Protein AF-A0A1A8MT45-F1 (afdb_monomer)

Radius of gyration: 14.59 Å; Cα contacts (8 Å, |Δi|>4): 237; chains: 1; bounding box: 40×30×35 Å

pLDDT: mean 82.06, std 17.28, range [26.3, 96.0]

Foldseek 3Di:
DADQDAAFWWDWDFDAALVRWTDIWTFGHHGPDFTHTDPPPQKDPWDWGADPNDTDTDIDHPDQIDGPVDDGDDQWDKDKDFAADADNRRGDDTPDIDIFPTIDGPVDDDLCVVRPDDVSSVVVSVPPDD

Sequence (130 aa):
SDDQMMGNDDIYICTLDNSGMATVQHAYSTGHTMPKSLPLGNVTGVTASIQNGVIGCSFTSTNAISTQRASGLSSTYYILFVDGPSTNGQIQMHKDSFSSATKMDVTTPQILGSAGLPEIMQAHGTLMLI

Nearest PDB structures (foldseek):
  4zel-assembly1_A  TM=4.332E-01  e=1.174E+00  Homo sapiens

Structure (mmCIF, N/CA/C/O backbone):
data_AF-A0A1A8MT45-F1
#
_entry.id   AF-A0A1A8MT45-F1
#
loop_
_atom_site.group_PDB
_atom_site.id
_atom_site.type_symbol
_atom_site.label_atom_id
_atom_site.label_alt_id
_atom_site.label_comp_id
_atom_site.label_asym_id
_atom_site.label_entity_id
_atom_site.label_seq_id
_atom_site.pdbx_PDB_ins_code
_atom_site.Cartn_x
_atom_site.Cartn_y
_atom_site.Cartn_z
_atom_site.occupancy
_atom_site.B_iso_or_equiv
_atom_site.auth_seq_id
_atom_site.auth_comp_id
_atom_site.auth_asym_id
_atom_site.auth_atom_id
_atom_site.pdbx_PDB_model_num
ATOM 1 N N . SER A 1 1 ? 5.243 -4.346 -6.405 1.00 91.12 1 SER A N 1
ATOM 2 C CA . SER A 1 1 ? 6.610 -4.844 -6.187 1.00 91.12 1 SER A CA 1
ATOM 3 C C . SER A 1 1 ? 7.323 -5.126 -7.500 1.00 91.12 1 SER A C 1
ATOM 5 O O . SER A 1 1 ? 6.677 -5.413 -8.510 1.00 91.12 1 SER A O 1
ATOM 7 N N . ASP A 1 2 ? 8.648 -5.013 -7.518 1.00 90.94 2 ASP A N 1
ATOM 8 C CA . ASP A 1 2 ? 9.510 -5.452 -8.617 1.00 90.94 2 ASP A CA 1
ATOM 9 C C . ASP A 1 2 ? 9.937 -6.927 -8.509 1.00 90.94 2 ASP A C 1
ATOM 11 O O . ASP A 1 2 ? 10.363 -7.495 -9.525 1.00 90.94 2 ASP A O 1
ATOM 15 N N . ASP A 1 3 ? 9.726 -7.557 -7.350 1.00 92.69 3 ASP A N 1
ATOM 16 C CA . ASP A 1 3 ? 9.860 -8.993 -7.099 1.00 92.69 3 ASP A CA 1
ATOM 17 C C . ASP A 1 3 ? 8.611 -9.577 -6.389 1.00 92.69 3 ASP A C 1
ATOM 19 O O . ASP A 1 3 ? 7.534 -8.985 -6.419 1.00 92.69 3 ASP A O 1
ATOM 23 N N . GLN A 1 4 ? 8.695 -10.805 -5.870 1.00 93.06 4 GLN A N 1
ATOM 24 C CA . GLN A 1 4 ? 7.560 -11.501 -5.246 1.00 93.06 4 GLN A CA 1
ATOM 25 C C . GLN A 1 4 ? 7.584 -11.463 -3.709 1.00 93.06 4 GLN A C 1
ATOM 27 O O . GLN A 1 4 ? 6.786 -12.165 -3.086 1.00 93.06 4 GLN A O 1
ATOM 32 N N . MET A 1 5 ? 8.477 -10.682 -3.096 1.00 92.06 5 MET A N 1
ATOM 33 C CA . MET A 1 5 ? 8.673 -10.613 -1.650 1.00 92.06 5 MET A CA 1
ATOM 34 C C . MET A 1 5 ? 8.515 -9.176 -1.155 1.00 92.06 5 MET A C 1
ATOM 36 O O . MET A 1 5 ? 9.126 -8.253 -1.673 1.00 92.06 5 MET A O 1
ATOM 40 N N . MET A 1 6 ? 7.725 -8.984 -0.099 1.00 91.00 6 MET A N 1
ATOM 41 C CA . MET A 1 6 ? 7.570 -7.659 0.495 1.00 91.00 6 MET A CA 1
ATOM 42 C C . MET A 1 6 ? 8.850 -7.253 1.226 1.00 91.00 6 MET A C 1
ATOM 44 O O . MET A 1 6 ? 9.274 -7.923 2.167 1.00 91.00 6 MET A O 1
ATOM 48 N N . GLY A 1 7 ? 9.429 -6.120 0.849 1.00 93.25 7 GLY A N 1
ATOM 49 C CA . GLY A 1 7 ? 10.550 -5.560 1.590 1.00 93.25 7 GLY A CA 1
ATOM 50 C C . GLY A 1 7 ? 11.071 -4.238 1.059 1.00 93.25 7 GLY A C 1
ATOM 51 O O . GLY A 1 7 ? 11.630 -3.468 1.826 1.00 93.25 7 GLY A O 1
ATOM 52 N N . ASN A 1 8 ? 10.871 -3.903 -0.210 1.00 94.38 8 ASN A N 1
ATOM 53 C CA . ASN A 1 8 ? 11.354 -2.642 -0.781 1.00 94.38 8 ASN A CA 1
ATOM 54 C C . ASN A 1 8 ? 10.319 -2.076 -1.753 1.00 94.38 8 ASN A C 1
ATOM 56 O O . ASN A 1 8 ? 10.593 -1.894 -2.941 1.00 94.38 8 ASN A O 1
ATOM 60 N N . ASP A 1 9 ? 9.112 -1.861 -1.234 1.00 93.88 9 ASP A N 1
ATOM 61 C CA . ASP A 1 9 ? 7.902 -1.706 -2.026 1.00 93.88 9 ASP A CA 1
ATOM 62 C C . ASP A 1 9 ? 7.087 -0.489 -1.607 1.00 93.88 9 ASP A C 1
ATOM 64 O O . ASP A 1 9 ? 7.034 -0.129 -0.429 1.00 93.88 9 ASP A O 1
ATOM 68 N N . ASP A 1 10 ? 6.408 0.093 -2.593 1.00 93.94 10 ASP A N 1
ATOM 69 C CA . ASP A 1 10 ? 5.296 1.023 -2.420 1.00 93.94 10 ASP A CA 1
ATOM 70 C C . ASP A 1 10 ? 4.057 0.277 -1.909 1.00 93.94 10 ASP A C 1
ATOM 72 O O . ASP A 1 10 ? 3.672 -0.761 -2.460 1.00 93.94 10 ASP A O 1
ATOM 76 N N . ILE A 1 11 ? 3.444 0.784 -0.841 1.00 95.31 11 ILE A N 1
ATOM 77 C CA . ILE A 1 11 ? 2.387 0.087 -0.107 1.00 95.31 11 ILE A CA 1
ATOM 78 C C . ILE A 1 11 ? 1.232 1.049 0.172 1.00 95.31 11 ILE A C 1
ATOM 80 O O . ILE A 1 11 ? 1.419 2.141 0.709 1.00 95.31 11 ILE A O 1
ATOM 84 N N . TYR A 1 12 ? 0.012 0.590 -0.106 1.00 95.62 12 TYR A N 1
ATOM 85 C CA . TYR A 1 12 ? -1.211 1.196 0.414 1.00 95.62 12 TYR A CA 1
ATOM 86 C C . TYR A 1 12 ? -1.801 0.299 1.496 1.00 95.62 12 TYR A C 1
ATOM 88 O O . TYR A 1 12 ? -1.920 -0.911 1.317 1.00 95.62 12 TYR A O 1
ATOM 96 N N . ILE A 1 13 ? -2.173 0.901 2.621 1.00 95.12 13 ILE A N 1
ATOM 97 C CA . ILE A 1 13 ? -2.670 0.201 3.805 1.00 95.12 13 ILE A CA 1
ATOM 98 C C . ILE A 1 13 ? -4.098 0.666 4.066 1.00 95.12 13 ILE A C 1
ATOM 100 O O . ILE A 1 13 ? -4.331 1.856 4.268 1.00 95.12 13 ILE A O 1
ATOM 104 N N . CYS A 1 14 ? -5.038 -0.274 4.103 1.00 94.44 14 CYS A N 1
ATOM 105 C CA . CYS A 1 14 ? -6.394 -0.051 4.594 1.00 94.44 14 CYS A CA 1
ATOM 106 C C . CYS A 1 14 ? -6.474 -0.566 6.036 1.00 94.44 14 CYS A C 1
ATOM 108 O O . CYS A 1 14 ? -6.332 -1.763 6.271 1.00 94.44 14 CYS A O 1
ATOM 110 N N . THR A 1 15 ? -6.642 0.327 7.010 1.00 92.69 15 THR A N 1
ATOM 111 C CA . THR A 1 15 ? -6.635 -0.021 8.443 1.00 92.69 15 THR A CA 1
ATOM 112 C C . THR A 1 15 ? -7.616 0.851 9.217 1.00 92.69 15 THR A C 1
ATOM 114 O O . THR A 1 15 ? -8.128 1.834 8.687 1.00 92.69 15 THR A O 1
ATOM 117 N N . LEU A 1 16 ? -7.870 0.514 10.481 1.00 91.62 16 LEU A N 1
ATOM 118 C CA . LEU A 1 16 ? -8.480 1.443 11.428 1.00 91.62 16 LEU A CA 1
ATOM 119 C C . LEU A 1 16 ? -7.415 2.373 12.008 1.00 91.62 16 LEU A C 1
ATOM 121 O O . LEU A 1 16 ? -6.288 1.939 12.247 1.00 91.62 16 LEU A O 1
ATOM 125 N N . ASP A 1 17 ? -7.766 3.631 12.244 1.00 89.69 17 ASP A N 1
ATOM 126 C CA . ASP A 1 17 ? -6.967 4.561 13.037 1.00 89.69 17 ASP A CA 1
ATOM 127 C C . ASP A 1 17 ? -7.219 4.387 14.549 1.00 89.69 17 ASP A C 1
ATOM 129 O O . ASP A 1 17 ? -7.967 3.512 14.997 1.00 89.69 17 ASP A O 1
ATOM 133 N N . ASN A 1 18 ? -6.593 5.236 15.365 1.00 87.94 18 ASN A N 1
ATOM 134 C CA . ASN A 1 18 ? -6.722 5.187 16.826 1.00 87.94 18 ASN A CA 1
ATOM 135 C C . ASN A 1 18 ? -8.134 5.533 17.324 1.00 87.9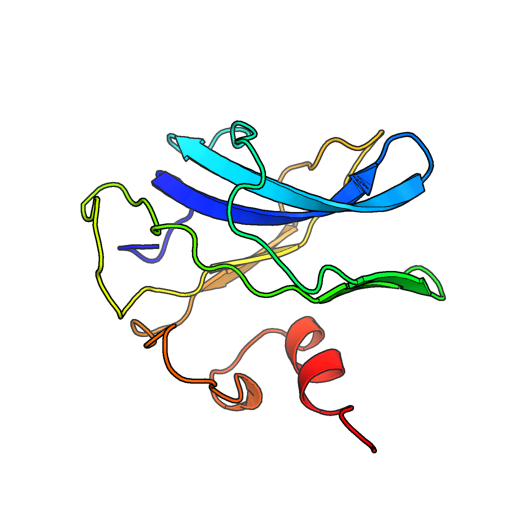4 18 ASN A C 1
ATOM 137 O O . ASN A 1 18 ? -8.464 5.236 18.470 1.00 87.94 18 ASN A O 1
ATOM 141 N N . SER A 1 19 ? -8.955 6.167 16.488 1.00 88.62 19 SER A N 1
ATOM 142 C CA . SER A 1 19 ? -10.358 6.475 16.761 1.00 88.62 19 SER A CA 1
ATOM 143 C C . SER A 1 19 ? -11.298 5.361 16.285 1.00 88.62 19 SER A C 1
ATOM 145 O O . SER A 1 19 ? -12.509 5.477 16.457 1.00 88.62 19 SER A O 1
ATOM 147 N N . GLY A 1 20 ? -10.757 4.277 15.717 1.00 87.31 20 GLY A N 1
ATOM 148 C CA . GLY A 1 20 ? -11.529 3.163 15.175 1.00 87.31 20 GLY A CA 1
ATOM 149 C C . GLY A 1 20 ? -12.149 3.456 13.809 1.00 87.31 20 GLY A C 1
ATOM 150 O O . GLY A 1 20 ? -13.034 2.717 13.381 1.00 87.31 20 GLY A O 1
ATOM 151 N N . MET A 1 21 ? -11.716 4.516 13.120 1.00 90.69 21 MET A N 1
ATOM 152 C CA . MET A 1 21 ? -12.215 4.870 11.793 1.00 90.69 21 MET A CA 1
ATOM 153 C C . MET A 1 21 ? -11.350 4.238 10.704 1.00 90.69 21 MET A C 1
ATOM 155 O O . MET A 1 21 ? -10.124 4.241 10.792 1.00 90.69 21 MET A O 1
ATOM 159 N N . ALA A 1 22 ? -11.988 3.707 9.660 1.00 92.88 22 ALA A N 1
ATOM 160 C CA . ALA A 1 22 ? -11.281 3.162 8.507 1.00 92.88 22 ALA A CA 1
ATOM 161 C C . ALA A 1 22 ? -10.547 4.272 7.739 1.00 92.88 22 ALA A C 1
ATOM 163 O O . ALA A 1 22 ? -11.104 5.339 7.486 1.00 92.88 22 ALA A O 1
ATOM 164 N N . THR A 1 23 ? -9.306 4.005 7.345 1.00 93.56 23 THR A N 1
ATOM 165 C CA . THR A 1 23 ? -8.431 4.961 6.666 1.00 93.56 23 THR A CA 1
ATOM 166 C C . THR A 1 23 ? -7.522 4.272 5.650 1.00 93.56 23 THR A C 1
ATOM 168 O O . THR A 1 23 ? -7.199 3.088 5.785 1.00 93.56 23 THR A O 1
ATOM 171 N N . VAL A 1 24 ? -7.101 5.036 4.639 1.00 95.56 24 VAL A N 1
ATOM 172 C CA . VAL A 1 24 ? -6.087 4.642 3.656 1.00 95.56 24 VAL A CA 1
ATOM 173 C C . VAL A 1 24 ? -4.791 5.373 3.976 1.00 95.56 24 VAL A C 1
ATOM 175 O O . VAL A 1 24 ? -4.762 6.602 4.045 1.00 95.56 24 VAL A O 1
ATOM 178 N N . GLN A 1 25 ? -3.709 4.621 4.134 1.00 94.56 25 GLN A N 1
ATOM 179 C CA . GLN A 1 25 ? -2.365 5.156 4.315 1.00 94.56 25 GLN A CA 1
ATOM 180 C C . GLN A 1 25 ? -1.488 4.770 3.131 1.00 94.56 25 GLN A C 1
ATOM 182 O O . GLN A 1 25 ? -1.645 3.698 2.553 1.00 94.56 25 GLN A O 1
ATOM 187 N N . HIS A 1 26 ? -0.541 5.640 2.808 1.00 95.94 26 HIS A N 1
ATOM 188 C CA . HIS A 1 26 ? 0.521 5.375 1.850 1.00 95.94 26 HIS A CA 1
ATOM 189 C C . HIS A 1 26 ? 1.830 5.188 2.621 1.00 95.94 26 HIS A C 1
ATOM 191 O O . 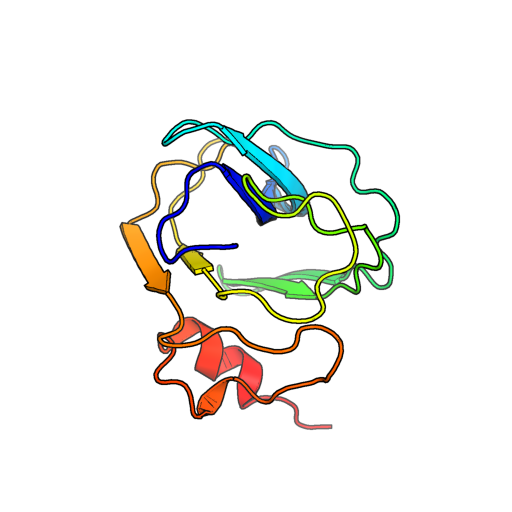HIS A 1 26 ? 2.113 5.946 3.553 1.00 95.94 26 HIS A O 1
ATOM 197 N N . ALA A 1 27 ? 2.608 4.167 2.284 1.00 95.56 27 ALA A N 1
ATOM 198 C CA . ALA A 1 27 ? 3.828 3.810 2.991 1.00 95.56 27 ALA A CA 1
ATOM 199 C C . ALA A 1 27 ? 4.843 3.148 2.057 1.00 95.56 27 ALA A C 1
ATOM 201 O O . ALA A 1 27 ? 4.499 2.673 0.980 1.00 95.56 27 ALA A O 1
ATOM 202 N N . TYR A 1 28 ? 6.093 3.081 2.506 1.00 95.31 28 TYR A N 1
ATOM 203 C CA . TYR A 1 28 ? 7.155 2.352 1.819 1.00 95.31 28 TYR A CA 1
ATOM 204 C C . TYR A 1 28 ? 7.906 1.456 2.803 1.00 95.31 28 TYR A C 1
ATOM 206 O O . TYR A 1 28 ? 8.257 1.895 3.905 1.00 95.31 28 TYR A O 1
ATOM 214 N N . SER A 1 29 ? 8.150 0.202 2.428 1.00 94.75 29 SER A N 1
ATOM 215 C CA . SER A 1 29 ? 8.959 -0.726 3.227 1.00 94.75 29 SER A CA 1
ATOM 216 C C . SER A 1 29 ? 10.435 -0.646 2.845 1.00 94.75 29 SER A C 1
ATOM 218 O O . SER A 1 29 ? 10.756 -0.545 1.668 1.00 94.75 29 SER A O 1
ATOM 220 N N . THR A 1 30 ? 11.335 -0.781 3.820 1.00 94.56 30 THR A N 1
ATOM 221 C CA . THR A 1 30 ? 12.766 -1.017 3.569 1.00 94.56 30 THR A CA 1
ATOM 222 C C . THR A 1 30 ? 13.213 -2.251 4.350 1.00 94.56 30 THR A C 1
ATOM 224 O O . THR A 1 30 ? 13.209 -2.259 5.584 1.00 94.56 30 THR A O 1
ATOM 227 N N . GLY A 1 31 ? 13.602 -3.304 3.634 1.00 93.81 31 GLY A N 1
ATOM 228 C CA . GLY A 1 31 ? 13.693 -4.654 4.187 1.00 93.81 31 GLY A CA 1
ATOM 229 C C . GLY A 1 31 ? 12.377 -5.162 4.804 1.00 93.81 31 GLY A C 1
ATOM 230 O O . GLY A 1 31 ? 11.310 -4.573 4.658 1.00 93.81 31 GLY A O 1
ATOM 231 N N . HIS A 1 32 ? 12.468 -6.260 5.555 1.00 92.88 32 HIS A N 1
ATOM 232 C CA . HIS A 1 32 ? 11.330 -6.888 6.239 1.00 92.88 32 HIS A CA 1
ATOM 233 C C . HIS A 1 32 ? 11.066 -6.214 7.593 1.00 92.88 32 HIS A C 1
ATOM 235 O O . HIS A 1 32 ? 11.266 -6.804 8.655 1.00 92.88 32 HIS A O 1
ATOM 241 N N . THR A 1 33 ? 10.702 -4.933 7.554 1.00 92.56 33 THR A N 1
ATOM 242 C CA . THR A 1 33 ? 10.453 -4.107 8.742 1.00 92.56 33 THR A CA 1
ATOM 243 C C . THR A 1 33 ? 9.140 -3.340 8.618 1.00 92.56 33 THR A C 1
ATOM 245 O O . THR A 1 33 ? 8.500 -3.356 7.568 1.00 92.56 33 THR A O 1
ATOM 248 N N . MET A 1 34 ? 8.724 -2.678 9.704 1.00 93.25 34 MET A N 1
ATOM 249 C CA . MET A 1 34 ? 7.538 -1.819 9.702 1.00 93.25 34 MET A CA 1
ATOM 250 C C . MET A 1 34 ? 7.647 -0.763 8.587 1.00 93.25 34 MET A C 1
ATOM 252 O O . MET A 1 34 ? 8.596 0.029 8.614 1.00 93.25 34 MET A O 1
ATOM 256 N N . PRO A 1 35 ? 6.697 -0.710 7.636 1.00 95.62 35 PRO A N 1
ATOM 257 C CA . PRO A 1 35 ? 6.697 0.301 6.591 1.00 95.62 35 PRO A CA 1
ATOM 258 C C . PRO A 1 35 ? 6.668 1.712 7.173 1.00 95.62 35 PRO A C 1
ATOM 260 O O . PRO A 1 35 ? 5.978 1.998 8.154 1.00 95.62 35 PRO A O 1
ATOM 263 N N . LYS A 1 36 ? 7.408 2.619 6.542 1.00 95.62 36 LYS A N 1
ATOM 264 C CA . LYS A 1 36 ? 7.417 4.028 6.917 1.00 95.62 36 LYS A CA 1
ATOM 265 C C . LYS A 1 36 ? 6.274 4.741 6.207 1.00 95.62 36 LYS A C 1
ATOM 267 O O . LYS A 1 36 ? 6.198 4.705 4.981 1.00 95.62 36 LYS A O 1
ATOM 272 N N . SER A 1 37 ? 5.436 5.439 6.968 1.00 94.38 37 SER A N 1
ATOM 273 C CA . SER A 1 37 ? 4.372 6.270 6.408 1.00 94.38 37 SER A CA 1
ATOM 274 C C . SER A 1 37 ? 4.937 7.365 5.503 1.00 94.38 37 SER A C 1
ATOM 276 O O . SER A 1 37 ? 5.920 8.038 5.834 1.00 94.38 37 SER A O 1
ATOM 278 N N . LEU A 1 38 ? 4.272 7.556 4.374 1.00 95.81 38 LEU A N 1
ATOM 279 C CA . LEU A 1 38 ? 4.498 8.624 3.417 1.00 95.81 38 LEU A CA 1
ATOM 280 C C . LEU A 1 38 ? 3.283 9.561 3.409 1.00 95.81 38 LEU A C 1
ATOM 282 O O . LEU A 1 38 ? 2.190 9.173 3.833 1.00 95.81 38 LEU A O 1
ATOM 286 N N . PRO A 1 39 ? 3.431 10.800 2.913 1.00 96.00 39 PRO A N 1
ATOM 287 C CA . PRO A 1 39 ? 2.274 11.598 2.543 1.00 96.00 39 PRO A CA 1
ATOM 288 C C . PRO A 1 39 ? 1.380 10.810 1.580 1.00 96.00 39 PRO A C 1
ATOM 290 O O . PRO A 1 39 ? 1.879 10.150 0.665 1.00 96.00 39 PRO A O 1
ATOM 293 N N . LEU A 1 40 ? 0.061 10.911 1.766 1.00 94.81 40 LEU A N 1
ATOM 294 C CA . LEU A 1 40 ? -0.902 10.216 0.911 1.00 94.81 40 LEU A CA 1
ATOM 295 C C . LEU A 1 40 ? -0.726 10.603 -0.571 1.00 94.81 40 LEU A C 1
ATOM 297 O O . LEU A 1 40 ? -0.838 9.756 -1.449 1.00 94.81 40 LEU A O 1
ATOM 301 N N . GLY A 1 41 ? -0.354 11.857 -0.846 1.00 95.56 41 GLY A N 1
ATOM 302 C CA . GLY A 1 41 ? 0.004 12.319 -2.187 1.00 95.56 41 GLY A CA 1
ATOM 303 C C . GLY A 1 41 ? -1.206 12.452 -3.112 1.00 95.56 41 GLY A C 1
ATOM 304 O O . GLY A 1 41 ? -2.276 12.889 -2.690 1.00 95.56 41 GLY A O 1
ATOM 305 N N . ASN A 1 42 ? -1.026 12.083 -4.378 1.00 94.44 42 ASN A N 1
ATOM 306 C CA . ASN A 1 42 ? -2.026 12.169 -5.439 1.00 94.44 42 ASN A CA 1
ATOM 307 C C . ASN A 1 42 ? -3.006 10.986 -5.381 1.00 94.44 42 ASN A C 1
ATOM 309 O O . ASN A 1 42 ? -3.078 10.168 -6.299 1.00 94.44 42 ASN A O 1
ATOM 313 N N . VAL A 1 43 ? -3.760 10.897 -4.286 1.00 94.56 43 VAL A N 1
ATOM 314 C CA . VAL A 1 43 ? -4.830 9.911 -4.103 1.00 94.56 43 VAL A CA 1
ATOM 315 C C . VAL A 1 43 ? -6.172 10.629 -4.065 1.00 94.56 43 VAL A C 1
ATOM 317 O O . VAL A 1 43 ? -6.352 11.604 -3.338 1.00 94.56 43 VAL A O 1
ATOM 320 N N . THR A 1 44 ? -7.128 10.143 -4.849 1.00 94.75 44 THR A N 1
ATOM 321 C CA . THR A 1 44 ? -8.472 10.713 -4.980 1.00 94.75 44 THR A CA 1
ATOM 322 C C . THR A 1 44 ? -9.544 9.641 -4.800 1.00 94.75 44 THR A C 1
ATOM 324 O O . THR A 1 44 ? -9.256 8.444 -4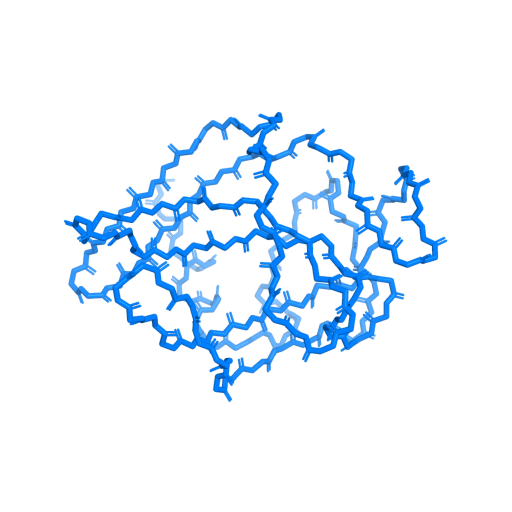.766 1.00 94.75 44 THR A O 1
ATOM 327 N N . GLY A 1 45 ? -10.799 10.072 -4.633 1.00 93.50 45 GLY A N 1
ATOM 328 C CA . GLY A 1 45 ? -11.941 9.157 -4.521 1.00 93.50 45 GLY A CA 1
ATOM 329 C C . GLY A 1 45 ? -11.895 8.241 -3.295 1.00 93.50 45 GLY A C 1
ATOM 330 O O . GLY A 1 45 ? -12.482 7.163 -3.329 1.00 93.50 45 GLY A O 1
ATOM 331 N N . VAL A 1 46 ? -11.186 8.641 -2.234 1.00 93.75 46 VAL A N 1
ATOM 332 C CA . VAL A 1 46 ? -11.027 7.818 -1.031 1.00 93.75 46 VAL A CA 1
ATOM 333 C C . VAL A 1 46 ? -12.383 7.606 -0.367 1.00 93.75 46 VAL A C 1
ATOM 335 O O . VAL A 1 46 ? -13.001 8.543 0.130 1.00 93.75 46 VAL A O 1
ATOM 338 N N . THR A 1 47 ? -12.814 6.353 -0.334 1.00 94.38 47 THR A N 1
ATOM 339 C CA . THR A 1 47 ? -13.960 5.869 0.428 1.00 94.38 47 THR A CA 1
ATOM 340 C C . THR A 1 47 ? -13.449 4.786 1.357 1.00 94.38 47 THR A C 1
ATOM 342 O O . THR A 1 47 ? -12.994 3.745 0.893 1.00 94.38 47 THR A O 1
ATOM 345 N N . ALA A 1 48 ? -13.503 5.026 2.661 1.00 92.81 48 ALA A N 1
ATOM 346 C CA . ALA A 1 48 ? -13.119 4.055 3.673 1.00 92.81 48 ALA A CA 1
ATOM 347 C C . ALA A 1 48 ? -14.306 3.824 4.607 1.00 92.81 48 ALA A C 1
ATOM 349 O O . ALA A 1 48 ? -14.994 4.766 5.000 1.00 92.81 48 ALA A O 1
ATOM 350 N N . SER A 1 49 ? -14.580 2.568 4.933 1.00 92.06 49 SER A N 1
ATOM 351 C CA . SER A 1 49 ? -15.692 2.209 5.804 1.00 92.06 49 SER A CA 1
ATOM 352 C C . SER A 1 49 ? -15.381 0.959 6.608 1.00 92.06 49 SER A C 1
ATOM 354 O O . SER A 1 49 ? -14.528 0.154 6.238 1.00 92.06 49 SER A O 1
ATOM 356 N N . ILE A 1 50 ? -16.100 0.806 7.713 1.00 88.38 50 ILE A N 1
ATOM 357 C CA . ILE A 1 50 ? -16.166 -0.439 8.461 1.00 88.38 50 ILE A CA 1
ATOM 358 C C . ILE A 1 50 ? -17.633 -0.833 8.595 1.00 88.38 50 ILE A C 1
ATOM 360 O O . ILE A 1 50 ? -18.450 -0.058 9.090 1.00 88.38 50 ILE A O 1
ATOM 364 N N . GLN A 1 51 ? -17.979 -2.026 8.121 1.00 88.69 51 GLN A N 1
ATOM 365 C CA . GLN A 1 51 ? -19.339 -2.558 8.186 1.00 88.69 51 GLN A CA 1
ATOM 366 C C . GLN A 1 51 ? -19.282 -4.000 8.673 1.00 88.69 51 GLN A C 1
ATOM 368 O O . GLN A 1 51 ? -18.563 -4.819 8.110 1.00 88.69 51 GLN A O 1
ATOM 373 N N . ASN A 1 52 ? -20.016 -4.313 9.745 1.00 87.31 52 ASN A N 1
ATOM 374 C CA . ASN A 1 52 ? -20.052 -5.653 10.348 1.00 87.31 52 ASN A CA 1
ATOM 375 C C . ASN A 1 52 ? -18.655 -6.235 10.659 1.00 87.31 52 ASN A C 1
ATOM 377 O O . ASN A 1 52 ? -18.431 -7.434 10.525 1.00 87.31 52 ASN A O 1
ATOM 381 N N . GLY A 1 53 ? -17.702 -5.381 11.049 1.00 80.06 53 GLY A N 1
ATOM 382 C CA . GLY A 1 53 ? -16.320 -5.783 11.339 1.00 80.06 53 GLY A CA 1
ATOM 383 C C . GLY A 1 53 ? -15.421 -5.960 10.110 1.00 80.06 53 GLY A C 1
ATOM 384 O O . GLY A 1 53 ? -14.249 -6.280 10.273 1.00 80.06 53 GLY A O 1
ATOM 385 N N . VAL A 1 54 ? -15.931 -5.718 8.899 1.00 83.31 54 VAL A N 1
ATOM 386 C CA . VAL A 1 54 ? -15.153 -5.746 7.655 1.00 83.31 54 VAL A CA 1
ATOM 387 C C . VAL A 1 54 ? -14.734 -4.329 7.292 1.00 83.31 54 VAL A C 1
ATOM 389 O O . VAL A 1 54 ? -15.578 -3.441 7.169 1.00 83.31 54 VAL A O 1
ATOM 392 N N . ILE A 1 55 ? -13.429 -4.119 7.122 1.00 87.81 55 ILE A N 1
ATOM 393 C CA . ILE A 1 55 ? -12.869 -2.852 6.649 1.00 87.81 55 ILE A CA 1
ATOM 394 C C . ILE A 1 55 ? -12.868 -2.876 5.119 1.00 87.81 55 ILE A C 1
ATOM 396 O O . ILE A 1 55 ? -12.373 -3.825 4.514 1.00 87.81 55 ILE A O 1
ATOM 400 N N . GLY A 1 56 ? -13.406 -1.829 4.501 1.00 90.00 56 GLY A N 1
ATOM 401 C CA . GLY A 1 56 ? -13.379 -1.631 3.056 1.00 90.00 56 GLY A CA 1
ATOM 402 C C . GLY A 1 56 ? -12.772 -0.280 2.710 1.00 90.00 56 GLY A C 1
ATOM 403 O O . GLY A 1 56 ? -13.190 0.739 3.261 1.00 90.00 56 GLY A O 1
ATOM 404 N N . CYS A 1 57 ? -11.818 -0.270 1.779 1.00 92.44 57 CYS A N 1
ATOM 405 C CA . CYS A 1 57 ? -11.246 0.948 1.218 1.00 92.44 57 CYS A CA 1
ATOM 406 C C . CYS A 1 57 ? -11.303 0.916 -0.310 1.00 92.44 57 CYS A C 1
ATOM 408 O O . CYS A 1 57 ? -10.923 -0.072 -0.932 1.00 92.44 57 CYS A O 1
ATOM 410 N N . SER A 1 58 ? -11.721 2.027 -0.906 1.00 92.25 58 SER A N 1
ATOM 411 C CA . SER A 1 58 ? -11.669 2.300 -2.339 1.00 92.25 58 SER A CA 1
ATOM 412 C C . SER A 1 58 ? -10.984 3.642 -2.547 1.00 92.25 58 SER A C 1
ATOM 414 O O . SER A 1 58 ? -11.241 4.588 -1.806 1.00 92.25 58 SER A O 1
ATOM 416 N N . PHE A 1 59 ? -10.071 3.718 -3.505 1.00 93.00 59 PHE A N 1
ATOM 417 C CA . PHE A 1 59 ? -9.350 4.939 -3.842 1.00 93.00 59 PHE A CA 1
ATOM 418 C C . PHE A 1 59 ? -8.733 4.804 -5.234 1.00 93.00 59 PHE A C 1
ATOM 420 O O . PHE A 1 59 ? -8.587 3.706 -5.767 1.00 93.00 59 PHE A O 1
ATOM 427 N N . THR A 1 60 ? -8.343 5.930 -5.820 1.00 91.25 60 THR A N 1
ATOM 428 C CA . THR A 1 60 ? -7.536 5.984 -7.041 1.00 91.25 60 THR A CA 1
ATOM 429 C C . THR A 1 60 ? -6.233 6.696 -6.725 1.00 91.25 60 THR A C 1
ATOM 431 O O . THR A 1 60 ? -6.261 7.812 -6.215 1.00 91.25 60 THR A O 1
ATOM 434 N N . SER A 1 61 ? -5.095 6.069 -7.020 1.00 91.00 61 SER A N 1
ATOM 435 C CA . SER A 1 61 ? -3.778 6.691 -6.863 1.00 91.00 61 SER A CA 1
ATOM 436 C C . SER A 1 61 ? -3.150 6.983 -8.220 1.00 91.00 61 SER A C 1
ATOM 438 O O . SER A 1 61 ? -3.166 6.137 -9.111 1.00 91.00 61 SER A O 1
ATOM 440 N N . THR A 1 62 ? -2.570 8.174 -8.359 1.00 90.69 62 THR A N 1
ATOM 441 C CA . THR A 1 62 ? -1.693 8.556 -9.477 1.00 90.69 62 THR A CA 1
ATOM 442 C C . THR A 1 62 ? -0.286 8.920 -8.995 1.00 90.69 62 THR A C 1
ATOM 444 O O . THR A 1 62 ? 0.472 9.595 -9.695 1.00 90.69 62 THR A O 1
ATOM 447 N N . ASN A 1 63 ? 0.082 8.481 -7.787 1.00 89.69 63 ASN A N 1
ATOM 448 C CA . ASN A 1 63 ? 1.458 8.563 -7.309 1.00 89.69 63 ASN A CA 1
ATOM 449 C C . ASN A 1 63 ? 2.387 7.716 -8.192 1.00 89.69 63 ASN A C 1
ATOM 451 O O . ASN A 1 63 ? 1.995 6.670 -8.710 1.00 89.69 63 ASN A O 1
ATOM 455 N N . ALA A 1 64 ? 3.639 8.152 -8.337 1.00 88.69 64 ALA A N 1
ATOM 456 C CA . ALA A 1 64 ? 4.666 7.308 -8.934 1.00 88.69 64 ALA A CA 1
ATOM 457 C C . ALA A 1 64 ? 4.969 6.137 -7.989 1.00 88.69 64 ALA A C 1
ATOM 459 O O . ALA A 1 64 ? 5.251 6.359 -6.814 1.00 88.69 64 ALA A O 1
ATOM 460 N N . ILE A 1 65 ? 4.934 4.914 -8.513 1.00 88.94 65 ILE A N 1
ATOM 461 C CA 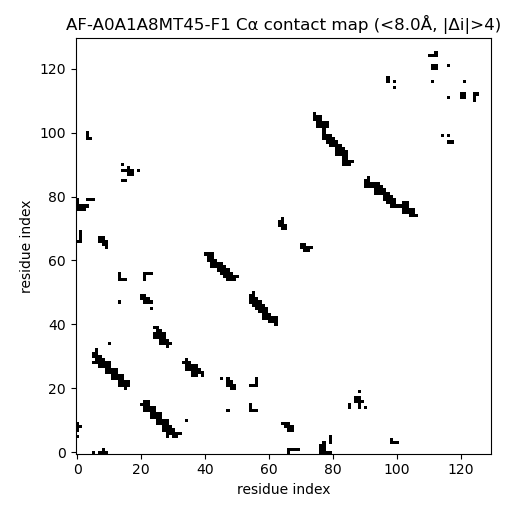. ILE A 1 65 ? 5.235 3.706 -7.743 1.00 88.94 65 ILE A CA 1
ATOM 462 C C . ILE A 1 65 ? 6.753 3.598 -7.576 1.00 88.94 65 ILE A C 1
ATOM 464 O O . ILE A 1 65 ? 7.498 3.612 -8.558 1.00 88.94 65 ILE A O 1
ATOM 468 N N . SER A 1 66 ? 7.211 3.484 -6.330 1.00 85.62 66 SER A N 1
ATOM 469 C CA . SER A 1 66 ? 8.626 3.306 -5.999 1.00 85.62 66 SER A CA 1
ATOM 470 C C . SER A 1 66 ? 8.917 1.857 -5.609 1.00 85.62 66 SER A C 1
ATOM 472 O O . SER A 1 66 ? 8.234 1.274 -4.776 1.00 85.62 66 SER A O 1
ATOM 474 N N . THR A 1 67 ? 9.960 1.265 -6.183 1.00 84.31 67 THR A N 1
ATOM 475 C CA . THR A 1 67 ? 10.463 -0.072 -5.817 1.00 84.31 67 THR A CA 1
ATOM 476 C C . THR A 1 67 ? 11.990 -0.066 -5.785 1.00 84.31 67 THR A C 1
ATOM 478 O O . THR A 1 67 ? 12.610 0.897 -6.246 1.00 84.31 67 THR A O 1
ATOM 481 N N . GLN A 1 68 ? 12.621 -1.135 -5.286 1.00 78.88 68 GLN A N 1
ATOM 482 C CA . GLN A 1 68 ? 14.084 -1.205 -5.195 1.00 78.88 68 GLN A CA 1
ATOM 483 C C . GLN A 1 68 ? 14.787 -0.991 -6.543 1.00 78.88 68 GLN A C 1
ATOM 485 O O . GLN A 1 68 ? 15.782 -0.267 -6.604 1.00 78.88 68 GLN A O 1
ATOM 490 N N . ARG A 1 69 ? 14.312 -1.640 -7.617 1.00 65.81 69 ARG A N 1
ATOM 491 C CA . ARG A 1 69 ? 14.954 -1.586 -8.946 1.00 65.81 69 ARG A CA 1
ATOM 492 C C . ARG A 1 69 ? 14.282 -0.634 -9.924 1.00 65.81 69 ARG A C 1
ATOM 494 O O . ARG A 1 69 ? 14.886 -0.318 -10.946 1.00 65.81 69 ARG A O 1
ATOM 501 N N . ALA A 1 70 ? 13.061 -0.190 -9.644 1.00 63.09 70 ALA A N 1
ATOM 502 C CA . ALA A 1 70 ? 12.365 0.789 -10.465 1.00 63.09 70 ALA A CA 1
ATOM 503 C C . ALA A 1 70 ? 11.949 1.991 -9.614 1.00 63.09 70 ALA A C 1
ATOM 505 O O . ALA A 1 70 ? 10.999 1.929 -8.834 1.00 63.09 70 ALA A O 1
ATOM 506 N N . SER A 1 71 ? 12.658 3.098 -9.812 1.00 57.72 71 SER A N 1
ATOM 507 C CA . SER A 1 71 ? 12.225 4.441 -9.444 1.00 57.72 71 SER A CA 1
ATOM 508 C C . SER A 1 71 ? 11.759 5.141 -10.726 1.00 57.72 71 SER A C 1
ATOM 510 O O . SER A 1 71 ? 12.567 5.631 -11.511 1.00 57.72 71 SER A O 1
ATOM 512 N N . GLY A 1 72 ? 10.450 5.111 -11.002 1.00 60.56 72 GLY A N 1
ATOM 513 C CA . GLY A 1 72 ? 9.873 5.702 -12.217 1.00 60.56 72 GLY A CA 1
ATOM 514 C C . GLY A 1 72 ? 8.594 5.019 -12.709 1.00 60.56 72 GLY A C 1
ATOM 515 O O . GLY A 1 72 ? 8.002 4.195 -12.022 1.00 60.56 72 GLY A O 1
ATOM 516 N N . LEU A 1 73 ? 8.162 5.362 -13.926 1.00 59.50 73 LEU A N 1
ATOM 517 C CA . LEU A 1 73 ? 6.950 4.831 -14.562 1.00 59.50 73 LEU A CA 1
ATOM 518 C C . LEU A 1 73 ? 7.225 3.472 -15.234 1.00 59.50 73 LEU A C 1
ATOM 520 O O . LEU A 1 73 ? 7.335 3.392 -16.456 1.00 59.50 73 LEU A O 1
ATOM 524 N N . SER A 1 74 ? 7.341 2.390 -14.457 1.00 71.12 74 SER A N 1
ATOM 525 C CA . SER A 1 74 ? 6.978 1.067 -14.994 1.00 71.12 74 SER A CA 1
ATOM 526 C C . SER A 1 74 ? 5.451 0.956 -14.986 1.00 71.12 74 SER A C 1
ATOM 528 O O . SER A 1 74 ? 4.808 1.456 -14.062 1.00 71.12 74 SER A O 1
ATOM 530 N N . SER A 1 75 ? 4.853 0.332 -16.004 1.00 76.81 75 SER A N 1
ATOM 531 C CA . SER A 1 75 ? 3.416 0.021 -15.996 1.00 76.81 75 SER A CA 1
ATOM 532 C C . SER A 1 75 ? 3.124 -1.346 -15.383 1.00 76.81 75 SER A C 1
ATOM 534 O O . SER A 1 75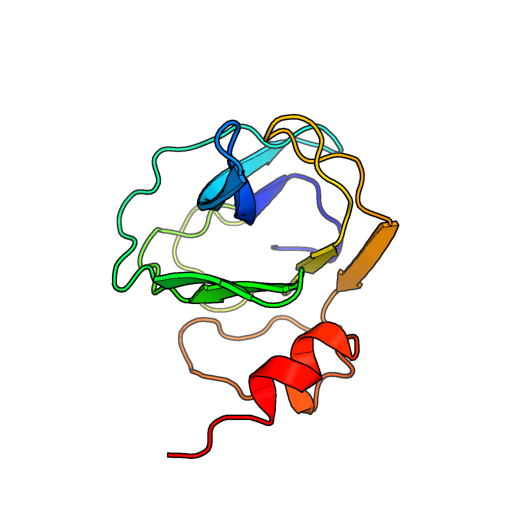 ? 1.990 -1.592 -14.992 1.00 76.81 75 SER A O 1
ATOM 536 N N . THR A 1 76 ? 4.131 -2.223 -15.252 1.00 87.62 76 THR A N 1
ATOM 537 C CA . THR A 1 76 ? 3.940 -3.603 -14.782 1.00 87.62 76 THR A CA 1
ATOM 538 C C . THR A 1 76 ? 4.674 -3.903 -13.475 1.00 87.62 76 THR A C 1
ATOM 540 O O . THR A 1 76 ? 5.866 -3.607 -13.333 1.00 87.62 76 THR A O 1
ATOM 543 N N . TYR A 1 77 ? 3.972 -4.532 -12.528 1.00 89.06 77 TYR A N 1
ATOM 544 C CA . TYR A 1 77 ? 4.478 -4.876 -11.191 1.00 89.06 77 TYR A CA 1
ATOM 545 C C . TYR A 1 77 ? 3.882 -6.188 -10.687 1.00 89.06 77 TYR A C 1
ATOM 547 O O . TYR A 1 77 ? 2.778 -6.555 -11.074 1.00 89.06 77 TYR A O 1
ATOM 555 N N . TYR A 1 78 ? 4.572 -6.879 -9.782 1.00 90.69 78 TYR A N 1
ATOM 556 C CA . TYR A 1 78 ? 3.925 -7.920 -8.989 1.00 90.69 78 TYR A CA 1
ATOM 557 C C . TYR A 1 78 ? 2.971 -7.279 -7.981 1.00 90.69 78 TYR A C 1
ATOM 559 O O . TYR A 1 78 ? 3.328 -6.300 -7.308 1.00 90.69 78 TYR A O 1
ATOM 567 N N . ILE A 1 79 ? 1.774 -7.849 -7.877 1.00 90.62 79 ILE A N 1
ATOM 568 C CA . ILE A 1 79 ? 0.780 -7.496 -6.871 1.00 90.62 79 ILE A CA 1
ATOM 569 C C . ILE A 1 79 ? 1.026 -8.371 -5.652 1.00 90.62 79 ILE A C 1
ATOM 571 O O . ILE A 1 79 ? 0.885 -9.594 -5.713 1.00 90.62 79 ILE A O 1
ATOM 575 N N . LEU A 1 80 ? 1.402 -7.718 -4.558 1.00 92.56 80 LEU A N 1
ATOM 576 C CA . LEU A 1 80 ? 1.497 -8.330 -3.245 1.00 92.56 80 LEU A CA 1
ATOM 577 C C . LEU A 1 80 ? 0.278 -7.884 -2.451 1.00 92.56 80 LEU A C 1
ATOM 579 O O . LEU A 1 80 ? -0.015 -6.690 -2.383 1.00 92.56 80 LEU A O 1
ATOM 583 N N . PHE A 1 81 ? -0.429 -8.837 -1.867 1.00 91.00 81 PHE A N 1
ATOM 584 C CA . PHE A 1 81 ? -1.554 -8.558 -0.993 1.00 91.00 81 PHE A CA 1
ATOM 585 C C . PHE A 1 81 ? -1.363 -9.299 0.318 1.00 91.00 81 PHE A C 1
ATOM 587 O O . PHE A 1 81 ? -0.926 -10.446 0.322 1.00 91.00 81 PHE A O 1
ATOM 594 N N . VAL A 1 82 ? -1.658 -8.640 1.430 1.00 90.69 82 VAL A N 1
ATOM 595 C CA . VAL A 1 82 ? -1.481 -9.204 2.764 1.00 90.69 82 VAL A CA 1
ATOM 596 C C . VAL A 1 82 ? -2.623 -8.761 3.659 1.00 90.69 82 VAL A C 1
ATOM 598 O O . VAL A 1 82 ? -3.158 -7.663 3.485 1.00 90.69 82 VAL A O 1
ATOM 601 N N . ASP A 1 83 ? -2.950 -9.583 4.648 1.00 89.50 83 ASP A N 1
ATOM 602 C CA . ASP A 1 83 ? -3.845 -9.198 5.729 1.00 89.50 83 ASP A CA 1
ATOM 603 C C . ASP A 1 83 ? -3.281 -9.605 7.092 1.00 89.50 83 ASP A C 1
ATOM 605 O O . ASP A 1 83 ? -2.470 -10.525 7.248 1.00 89.50 83 ASP A O 1
ATOM 609 N N . GLY A 1 84 ? -3.654 -8.835 8.105 1.00 90.06 84 GLY A N 1
ATOM 610 C CA . GLY A 1 84 ? -3.128 -9.008 9.441 1.00 90.06 84 GLY A CA 1
ATOM 611 C C . GLY A 1 84 ? -3.825 -8.116 10.453 1.00 90.06 84 GLY A C 1
ATOM 612 O O . GLY A 1 84 ? -4.583 -7.213 10.093 1.00 90.06 84 GLY A O 1
ATOM 613 N N . PRO A 1 85 ? -3.579 -8.366 11.745 1.00 90.56 85 PRO A N 1
ATOM 614 C CA . PRO A 1 85 ? -4.172 -7.567 12.796 1.00 90.56 85 PRO A CA 1
ATOM 615 C C . PRO A 1 85 ? -3.528 -6.178 12.869 1.00 90.56 85 PRO A C 1
ATOM 617 O O . PRO A 1 85 ? -2.349 -5.987 12.568 1.00 90.56 85 PRO A O 1
ATOM 620 N N . SER A 1 86 ? -4.298 -5.224 13.379 1.00 89.44 86 SER A N 1
ATOM 621 C CA . SER A 1 86 ? -3.809 -3.928 13.844 1.00 89.44 86 SER A CA 1
ATOM 622 C C . SER A 1 86 ? -4.115 -3.766 15.330 1.00 89.44 86 SER A C 1
ATOM 624 O O . SER A 1 86 ? -5.134 -4.256 15.815 1.00 89.44 86 SER A O 1
ATOM 626 N N . THR A 1 87 ? -3.272 -3.053 16.067 1.00 89.31 87 THR A N 1
ATOM 627 C CA . THR A 1 87 ? -3.517 -2.684 17.468 1.00 89.31 87 THR A CA 1
ATOM 628 C C . THR A 1 87 ? -3.272 -1.193 17.622 1.00 89.31 87 THR A C 1
ATOM 630 O O . THR A 1 87 ? -2.194 -0.723 17.278 1.00 89.31 87 THR A O 1
ATOM 633 N N . ASN A 1 88 ? -4.270 -0.449 18.114 1.00 86.25 88 ASN A N 1
ATOM 634 C CA . ASN A 1 88 ? -4.199 1.010 18.285 1.00 86.25 88 ASN A CA 1
ATOM 635 C C . ASN A 1 88 ? -3.672 1.723 17.027 1.00 86.25 88 ASN A C 1
ATOM 637 O O . ASN A 1 88 ? -2.663 2.421 17.085 1.00 86.25 88 ASN A O 1
ATOM 641 N N . GLY A 1 89 ? -4.286 1.441 15.874 1.00 83.19 89 GLY A N 1
ATOM 642 C CA . GLY A 1 89 ? -3.908 2.024 14.584 1.00 83.19 89 GLY A CA 1
ATOM 643 C C . GLY A 1 89 ? -2.571 1.565 13.995 1.00 83.19 89 GLY A C 1
ATOM 644 O O . GLY A 1 89 ? -2.225 1.977 12.889 1.00 83.19 89 GLY A O 1
ATOM 645 N N . GLN A 1 90 ? -1.823 0.702 14.687 1.00 88.62 90 GLN A N 1
ATOM 646 C CA . GLN A 1 90 ? -0.553 0.165 14.205 1.00 88.62 90 GLN A CA 1
ATOM 647 C C . GLN A 1 90 ? -0.743 -1.242 13.645 1.00 88.62 90 GLN A C 1
ATOM 649 O O . GLN A 1 90 ? -1.138 -2.163 14.371 1.00 88.62 90 GLN A O 1
ATOM 654 N N . ILE A 1 91 ? -0.429 -1.414 12.361 1.00 92.44 91 ILE A N 1
ATOM 655 C CA . ILE A 1 91 ? -0.390 -2.731 11.722 1.00 92.44 91 ILE A CA 1
ATOM 656 C C . ILE A 1 91 ? 0.634 -3.632 12.414 1.00 92.44 91 ILE A C 1
ATOM 658 O O . ILE A 1 91 ? 1.622 -3.156 12.971 1.00 92.44 91 ILE A O 1
ATOM 662 N N . GLN A 1 92 ? 0.383 -4.932 12.401 1.00 93.31 92 GLN A N 1
ATOM 663 C CA . GLN A 1 92 ? 1.303 -5.950 12.896 1.00 93.31 92 GLN A CA 1
ATOM 664 C C . GLN A 1 92 ? 1.791 -6.812 11.731 1.00 93.31 92 GLN A C 1
ATOM 666 O O . GLN A 1 92 ? 1.404 -6.600 10.581 1.00 93.31 92 GLN A O 1
ATOM 671 N N . MET A 1 93 ? 2.635 -7.801 12.026 1.00 92.56 93 MET A N 1
ATOM 672 C CA . MET A 1 93 ? 3.017 -8.801 11.030 1.00 92.56 93 MET A CA 1
ATOM 673 C C . MET A 1 93 ? 1.764 -9.453 10.439 1.00 92.56 93 MET A C 1
ATOM 675 O O . MET A 1 93 ? 0.883 -9.907 11.179 1.00 92.56 93 MET A O 1
ATOM 679 N N . HIS A 1 94 ? 1.693 -9.472 9.109 1.00 91.19 94 HIS A N 1
ATOM 680 C CA . HIS A 1 94 ? 0.603 -10.115 8.390 1.00 91.19 94 HIS A CA 1
ATOM 681 C C . HIS A 1 94 ? 0.580 -11.620 8.685 1.00 91.19 94 HIS A C 1
ATOM 683 O O . HIS A 1 94 ? 1.620 -12.233 8.940 1.00 91.19 94 HIS A O 1
ATOM 689 N N . LYS A 1 95 ? -0.615 -12.211 8.678 1.00 89.00 95 LYS A N 1
ATOM 690 C CA . LYS A 1 95 ? -0.806 -13.653 8.899 1.00 89.00 95 LYS A CA 1
ATOM 691 C C . LYS A 1 95 ? -0.864 -14.406 7.586 1.00 89.00 95 LYS A C 1
ATOM 693 O O . LYS A 1 95 ? -0.242 -15.456 7.464 1.00 89.00 95 LYS A O 1
ATOM 698 N N . ASP A 1 96 ? -1.534 -13.805 6.616 1.00 85.31 96 ASP A N 1
ATOM 699 C CA . ASP A 1 96 ? -1.731 -14.361 5.295 1.00 85.31 96 ASP A CA 1
ATOM 700 C C . ASP A 1 96 ? -1.173 -13.399 4.247 1.00 85.31 96 ASP A C 1
ATOM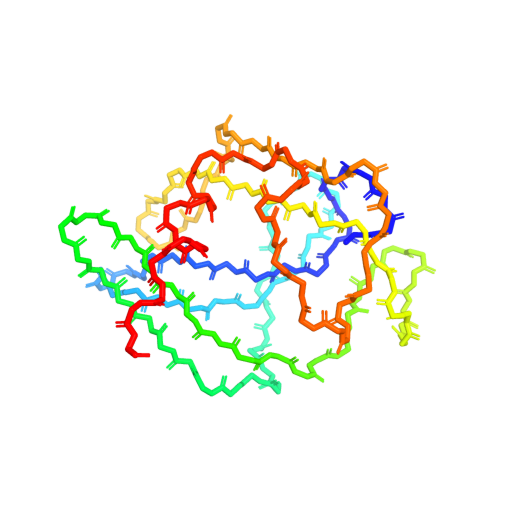 702 O O . ASP A 1 96 ? -1.117 -12.175 4.428 1.00 85.31 96 ASP A O 1
ATOM 706 N N . SER A 1 97 ? -0.675 -13.976 3.160 1.00 88.06 97 SER A N 1
ATOM 707 C CA . SER A 1 97 ? -0.084 -13.229 2.062 1.00 88.06 97 SER A CA 1
ATOM 708 C C . SER A 1 97 ? -0.373 -13.889 0.726 1.00 88.06 97 SER A C 1
ATOM 710 O O . SER A 1 97 ? -0.569 -15.098 0.602 1.00 88.06 97 SER A O 1
ATOM 712 N N . PHE A 1 98 ? -0.381 -13.057 -0.300 1.00 88.44 98 PHE A N 1
ATOM 713 C CA . PHE A 1 98 ? -0.509 -13.428 -1.688 1.00 88.44 98 PHE A CA 1
ATOM 714 C C . PHE A 1 98 ? 0.518 -12.657 -2.503 1.00 88.44 98 PHE A C 1
ATOM 716 O O . PHE A 1 98 ? 0.767 -11.473 -2.271 1.00 88.44 98 PHE A O 1
ATOM 723 N N . SER A 1 99 ? 1.061 -13.334 -3.507 1.00 89.38 99 SER A N 1
ATOM 724 C CA . SER A 1 99 ? 1.912 -12.743 -4.524 1.00 89.38 99 SER A CA 1
ATOM 725 C C . SER A 1 99 ? 1.447 -13.234 -5.884 1.00 89.38 99 SER A C 1
ATOM 727 O O . SER A 1 99 ? 1.286 -14.436 -6.101 1.00 89.38 99 SER A O 1
ATOM 729 N N . SER A 1 100 ? 1.219 -12.309 -6.811 1.00 87.94 100 SER A N 1
ATOM 730 C CA . SER A 1 100 ? 0.910 -12.660 -8.195 1.00 87.94 100 SER A CA 1
ATOM 731 C C . SER A 1 100 ? 2.052 -13.471 -8.818 1.00 87.94 100 SER A C 1
ATOM 733 O O . SER A 1 100 ? 3.222 -13.146 -8.614 1.00 87.94 100 SER A O 1
ATOM 735 N N . ALA A 1 101 ? 1.730 -14.476 -9.636 1.00 87.62 101 ALA A N 1
ATOM 736 C CA . ALA A 1 101 ? 2.732 -15.296 -10.328 1.00 87.62 101 ALA A CA 1
ATOM 737 C C . ALA A 1 101 ? 3.513 -14.527 -11.411 1.00 87.62 101 ALA A C 1
ATOM 739 O O . ALA A 1 101 ? 4.643 -14.881 -11.740 1.00 87.62 101 ALA A O 1
ATOM 740 N N . THR A 1 102 ? 2.914 -13.473 -11.969 1.00 86.94 102 THR A N 1
ATOM 741 C CA . THR A 1 102 ? 3.493 -12.632 -13.022 1.00 86.94 102 THR A CA 1
ATOM 742 C C . THR A 1 102 ? 3.242 -11.161 -12.722 1.00 86.94 102 THR A C 1
ATOM 744 O O . THR A 1 102 ? 2.299 -10.821 -12.008 1.00 86.94 102 THR A O 1
ATOM 747 N N . LYS A 1 103 ? 4.047 -10.274 -13.316 1.00 87.69 103 LYS A N 1
ATOM 748 C CA . LYS A 1 103 ? 3.781 -8.834 -13.265 1.00 87.69 103 LYS A CA 1
ATOM 749 C C . LYS A 1 103 ? 2.463 -8.505 -13.975 1.00 87.69 103 LYS A C 1
ATOM 751 O O . LYS A 1 103 ? 2.183 -9.054 -15.038 1.00 87.69 103 LYS A O 1
ATOM 756 N N . MET A 1 104 ? 1.685 -7.605 -13.390 1.00 85.69 104 MET A N 1
ATOM 757 C CA . MET A 1 104 ? 0.405 -7.113 -13.895 1.00 85.69 104 MET A CA 1
ATOM 758 C C . MET A 1 104 ? 0.524 -5.645 -14.285 1.00 85.69 104 MET A C 1
ATOM 760 O O . MET A 1 104 ? 1.232 -4.895 -13.612 1.00 85.69 104 MET A O 1
ATOM 764 N N . ASP A 1 105 ? -0.166 -5.243 -15.354 1.00 85.81 105 ASP A N 1
ATOM 765 C CA . ASP A 1 105 ? -0.252 -3.838 -15.754 1.00 85.81 105 ASP A CA 1
ATOM 766 C C . ASP A 1 105 ? -1.248 -3.091 -14.858 1.00 85.81 105 ASP A C 1
ATOM 768 O O . ASP A 1 105 ? -2.449 -3.362 -14.892 1.00 85.81 105 ASP A O 1
ATOM 772 N N . VAL A 1 106 ? -0.743 -2.154 -14.055 1.00 81.94 106 VAL A N 1
ATOM 773 C CA . VAL A 1 106 ? -1.541 -1.391 -13.080 1.00 81.94 106 VAL A CA 1
ATOM 774 C C . VAL A 1 106 ? -2.233 -0.166 -13.687 1.00 81.94 106 VAL A C 1
ATOM 776 O O . VAL A 1 106 ? -2.988 0.513 -12.999 1.00 81.94 106 VAL A O 1
ATOM 779 N N . THR A 1 107 ? -1.993 0.131 -14.968 1.00 79.62 107 THR A N 1
ATOM 780 C CA . THR A 1 107 ? -2.657 1.227 -15.695 1.00 79.62 107 THR A CA 1
ATOM 781 C C . THR A 1 107 ? -3.974 0.795 -16.334 1.00 79.62 107 THR A C 1
ATOM 783 O O . THR A 1 107 ? -4.806 1.633 -16.684 1.00 79.62 107 THR A O 1
ATOM 786 N N . THR A 1 108 ? -4.193 -0.516 -16.455 1.00 72.81 108 THR A N 1
ATOM 787 C CA . THR A 1 108 ? -5.422 -1.096 -16.996 1.00 72.81 108 THR A CA 1
ATOM 788 C C . THR A 1 108 ? -6.241 -1.744 -15.883 1.00 72.81 108 THR A C 1
ATOM 790 O O . THR A 1 108 ? -5.697 -2.580 -15.161 1.00 72.81 108 THR A O 1
ATOM 793 N N . PRO A 1 109 ? -7.541 -1.429 -15.737 1.00 66.69 109 PRO A N 1
ATOM 794 C CA . PRO A 1 109 ? -8.404 -2.148 -14.809 1.00 66.69 109 PRO A CA 1
ATOM 795 C C . PRO A 1 109 ? -8.439 -3.638 -15.160 1.00 66.69 109 PRO A C 1
ATOM 797 O O . PRO A 1 109 ? -8.791 -4.005 -16.281 1.00 66.69 109 PRO A O 1
ATOM 800 N N . GLN A 1 110 ? -8.092 -4.498 -14.205 1.00 63.00 110 GLN A N 1
ATOM 801 C CA . GLN A 1 110 ? -8.180 -5.946 -14.370 1.00 63.00 110 GLN A CA 1
ATOM 802 C C . GLN A 1 110 ? -9.055 -6.546 -13.276 1.00 63.00 110 GLN A C 1
ATOM 804 O O . GLN A 1 110 ? -8.886 -6.253 -12.092 1.00 63.00 110 GLN A O 1
ATOM 809 N N . ILE A 1 111 ? -9.994 -7.409 -13.676 1.00 58.72 111 ILE A N 1
ATOM 810 C CA . ILE A 1 111 ? -10.747 -8.223 -12.725 1.00 58.72 111 ILE A CA 1
ATOM 811 C C . ILE A 1 111 ? -9.810 -9.322 -12.246 1.00 58.72 111 ILE A C 1
ATOM 813 O O . ILE A 1 111 ? -9.544 -10.318 -12.917 1.00 58.72 111 ILE A O 1
ATOM 817 N N . LEU A 1 112 ? -9.320 -9.105 -11.040 1.00 56.75 112 LEU A N 1
ATOM 818 C CA . LEU A 1 112 ? -8.370 -9.939 -10.333 1.00 56.75 112 LEU A CA 1
ATOM 819 C C . LEU A 1 112 ? -8.894 -11.370 -10.028 1.00 56.75 112 LEU A C 1
ATOM 821 O O . LEU A 1 112 ? -8.118 -12.268 -9.711 1.00 56.75 112 LEU A O 1
ATOM 825 N N . GLY A 1 113 ? -10.191 -11.638 -10.217 1.00 49.31 113 GLY A N 1
ATOM 826 C CA . GLY A 1 113 ? -10.849 -12.917 -9.903 1.00 49.31 113 GLY A CA 1
ATOM 827 C C . GLY A 1 113 ? -10.335 -14.172 -10.632 1.00 49.31 113 GLY A C 1
ATOM 828 O O . GLY A 1 113 ? -10.667 -15.273 -10.212 1.00 49.31 113 GLY A O 1
ATOM 829 N N . SER A 1 114 ? -9.512 -14.048 -11.680 1.00 43.94 114 SER A N 1
ATOM 830 C CA . SER A 1 114 ? -8.933 -15.202 -12.402 1.00 43.94 114 SER A CA 1
ATOM 831 C C . SER A 1 114 ? -7.498 -15.559 -11.986 1.00 43.94 114 SER A C 1
ATOM 833 O O . SER A 1 114 ? -6.975 -16.586 -12.412 1.00 43.94 114 SER A O 1
ATOM 835 N N . ALA A 1 115 ? -6.862 -14.746 -11.134 1.00 48.91 115 ALA A N 1
ATOM 836 C CA . ALA A 1 115 ? -5.442 -14.869 -10.792 1.00 48.91 115 ALA A CA 1
ATOM 837 C C . ALA A 1 115 ? -5.148 -15.755 -9.561 1.00 48.91 115 ALA A C 1
ATOM 839 O O . ALA A 1 115 ? -4.028 -15.737 -9.054 1.00 48.91 115 ALA A O 1
ATOM 840 N N . GLY A 1 116 ? -6.133 -16.513 -9.057 1.00 49.12 116 GLY A N 1
ATOM 841 C CA . GLY A 1 116 ? -5.951 -17.373 -7.877 1.00 49.12 116 GLY A CA 1
ATOM 842 C C . GLY A 1 116 ? -5.761 -16.599 -6.566 1.00 49.12 116 GLY A C 1
ATOM 843 O O . GLY A 1 116 ? -5.078 -17.074 -5.664 1.00 49.12 116 GLY A O 1
ATOM 844 N N . LEU A 1 117 ? -6.329 -15.393 -6.473 1.00 55.19 117 LEU A N 1
ATOM 845 C CA . LEU A 1 117 ? -6.262 -14.553 -5.278 1.00 55.19 117 LEU A CA 1
ATOM 846 C C . LEU A 1 117 ? -7.038 -15.148 -4.094 1.00 55.19 117 LEU A C 1
ATOM 848 O O . LEU A 1 117 ? -8.050 -15.821 -4.324 1.00 55.19 117 LEU A O 1
ATOM 852 N N . PRO A 1 118 ? -6.631 -14.843 -2.844 1.00 52.91 118 PRO A N 1
ATOM 853 C CA . PRO A 1 118 ? -7.342 -15.279 -1.650 1.00 52.91 118 PRO A CA 1
ATOM 854 C C . PRO A 1 118 ? -8.799 -14.810 -1.684 1.00 52.91 118 PRO A C 1
ATOM 856 O O . PRO A 1 118 ? -9.099 -13.720 -2.180 1.00 52.91 118 PRO A O 1
ATOM 859 N N . GLU A 1 119 ? -9.709 -15.616 -1.136 1.00 46.66 119 GLU A N 1
ATOM 860 C CA . GLU A 1 119 ? -11.163 -15.387 -1.187 1.00 46.66 119 GLU A CA 1
ATOM 861 C C . GLU A 1 119 ? -11.586 -13.991 -0.690 1.00 46.66 119 GLU A C 1
ATOM 863 O O . GLU A 1 119 ? -12.562 -13.427 -1.187 1.00 46.66 119 GLU A O 1
ATOM 868 N N . ILE A 1 120 ? -10.804 -13.374 0.207 1.00 51.72 120 ILE A N 1
ATOM 869 C CA . ILE A 1 120 ? -11.035 -12.010 0.713 1.00 51.72 120 ILE A CA 1
ATOM 870 C C . ILE A 1 120 ? -11.052 -10.943 -0.399 1.00 51.72 120 ILE A C 1
ATOM 872 O O . ILE A 1 120 ? -11.789 -9.962 -0.306 1.00 51.72 120 ILE A O 1
ATOM 876 N N . MET A 1 121 ? -10.311 -11.164 -1.491 1.00 50.00 121 MET A N 1
ATOM 877 C CA . MET A 1 121 ? -10.324 -10.317 -2.691 1.00 50.00 121 MET A CA 1
ATOM 878 C C . MET A 1 121 ? -11.464 -10.659 -3.655 1.00 50.00 121 MET A C 1
ATOM 880 O O . MET A 1 121 ? -11.912 -9.801 -4.418 1.00 50.00 121 MET A O 1
ATOM 884 N N . GLN A 1 122 ? -11.973 -11.893 -3.622 1.00 47.00 122 GLN A N 1
ATOM 885 C CA . GLN A 1 122 ? -13.083 -12.322 -4.476 1.00 47.00 122 GLN A CA 1
ATOM 886 C C . GLN A 1 122 ? -14.431 -11.804 -3.960 1.00 47.00 122 GLN A C 1
ATOM 888 O O . GLN A 1 122 ? -15.292 -11.447 -4.766 1.00 47.00 122 GLN A O 1
ATOM 893 N N . ALA A 1 123 ? -14.597 -11.670 -2.640 1.00 47.41 123 ALA A N 1
ATOM 894 C CA . ALA A 1 123 ? -15.826 -11.152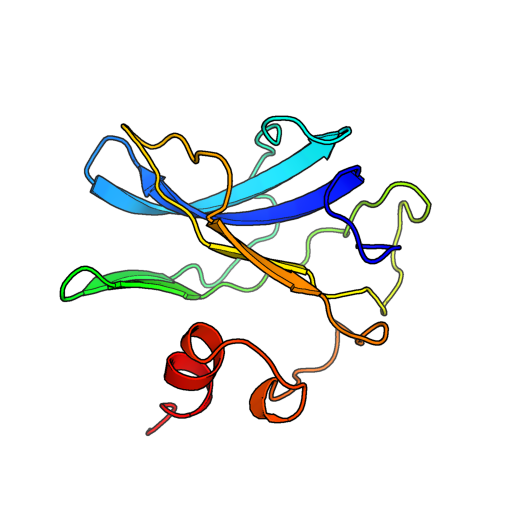 -2.038 1.00 47.41 123 ALA A CA 1
ATOM 895 C C . ALA A 1 123 ? -16.135 -9.691 -2.435 1.00 47.41 123 ALA A C 1
ATOM 897 O O . ALA A 1 123 ? -17.300 -9.346 -2.610 1.00 47.41 123 ALA A O 1
ATOM 898 N N . HIS A 1 124 ? -15.113 -8.849 -2.647 1.00 49.25 124 HIS A N 1
ATOM 899 C CA . HIS A 1 124 ? -15.297 -7.477 -3.153 1.00 49.25 124 HIS A CA 1
ATOM 900 C C . HIS A 1 124 ? -15.327 -7.397 -4.688 1.00 49.25 124 HIS A C 1
ATOM 902 O O . HIS A 1 124 ? -16.042 -6.567 -5.242 1.00 49.25 124 HIS A O 1
ATOM 908 N N . GLY A 1 125 ? -14.595 -8.265 -5.396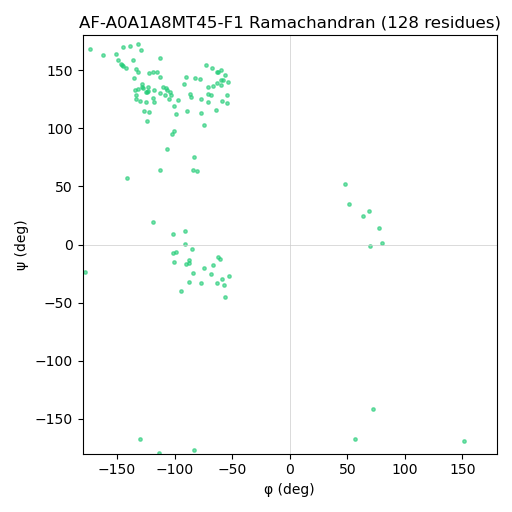 1.00 40.66 125 GLY A N 1
ATOM 909 C CA . GLY A 1 125 ? -14.555 -8.256 -6.864 1.00 40.66 125 GLY A CA 1
ATOM 910 C C . GLY A 1 125 ? -15.810 -8.811 -7.550 1.00 40.66 125 GLY A C 1
ATOM 911 O O . GLY A 1 125 ? -16.036 -8.523 -8.722 1.00 40.66 125 GLY A O 1
ATOM 912 N N . THR A 1 126 ? -16.624 -9.601 -6.845 1.00 42.62 126 THR A N 1
ATOM 913 C CA . THR A 1 126 ? -17.839 -10.233 -7.397 1.00 42.62 126 THR A CA 1
ATOM 914 C C . THR A 1 126 ? -19.140 -9.521 -7.019 1.00 42.62 126 THR A C 1
ATOM 916 O O . THR A 1 126 ? -20.183 -9.830 -7.593 1.00 42.62 126 THR A O 1
ATOM 919 N N . LEU A 1 127 ? -19.093 -8.523 -6.128 1.00 39.09 127 LEU A N 1
ATOM 920 C CA . LEU A 1 127 ? -20.259 -7.742 -5.712 1.00 39.09 127 LEU A CA 1
ATOM 921 C C . LEU A 1 127 ? -20.162 -6.282 -6.183 1.00 39.09 127 LEU A C 1
ATOM 923 O O . LEU A 1 127 ? -20.126 -5.349 -5.389 1.00 39.09 127 LEU A O 1
ATOM 927 N N . MET A 1 128 ? -20.160 -6.091 -7.502 1.00 36.78 128 MET A N 1
ATOM 928 C CA . MET A 1 128 ? -20.605 -4.844 -8.132 1.00 36.78 128 MET A CA 1
ATOM 929 C C . MET A 1 128 ? -21.961 -5.118 -8.788 1.00 36.78 128 MET A C 1
ATOM 931 O O . MET A 1 128 ? -22.042 -5.421 -9.975 1.00 36.78 128 MET A O 1
ATOM 935 N N . LEU A 1 129 ? -23.023 -5.067 -7.982 1.00 26.30 129 LEU A N 1
ATOM 936 C CA . LEU A 1 129 ? -24.390 -4.893 -8.469 1.00 26.30 129 LEU A CA 1
ATOM 937 C C . LEU A 1 129 ? -24.763 -3.425 -8.281 1.00 26.30 129 LEU A C 1
ATOM 939 O O . LEU A 1 129 ? -25.172 -3.026 -7.191 1.00 26.30 129 LEU A O 1
ATOM 943 N N . ILE A 1 130 ? -24.627 -2.654 -9.359 1.00 34.97 130 ILE A N 1
ATOM 944 C CA . ILE A 1 130 ? -25.589 -1.609 -9.716 1.00 34.97 130 ILE A CA 1
ATOM 945 C C . ILE A 1 130 ? -25.847 -1.738 -11.214 1.00 34.97 130 ILE A C 1
ATOM 947 O O . ILE A 1 130 ? -24.850 -1.753 -11.969 1.00 34.97 130 ILE A O 1
#

Secondary structure (DSSP, 8-state):
--SSSSSSBEEEEEEE-TTS-EEEEEEE--SSSPPEEE---SEEEEEEEEETTEEEEEEEE-SPPBBSS-BS--SEE--EEEE--EETTEE---SEEEE-SS-EETTS---GGGTT--HHHHHHHS----

Organism: NCBI:txid704102

Mean predicted aligned error: 7.63 Å

Solvent-accessible surface area (backbone atoms only — not comparable to full-atom values): 8062 Å² total; per-residue (Å²): 57,89,56,80,68,87,21,43,26,5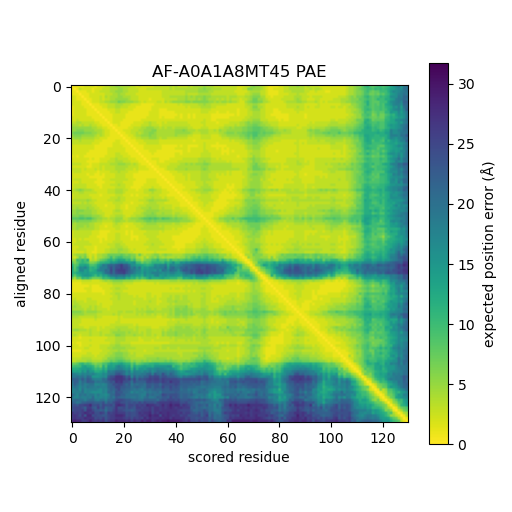8,42,79,44,76,44,46,40,77,85,68,46,44,40,80,46,28,29,38,27,67,50,90,49,85,57,45,79,47,77,68,72,56,56,44,77,74,44,52,39,70,56,98,88,43,78,46,71,47,68,47,75,72,60,80,58,45,28,82,89,45,81,49,92,71,58,61,30,22,54,71,48,70,47,56,59,64,58,83,48,39,76,53,80,56,78,49,76,46,56,44,95,56,66,42,56,77,84,51,95,71,83,61,80,79,72,79,63,61,66,81,59,42,65,63,72,74,64,80,87,127

InterPro domains:
  IPR005018 DOMON domain [PF03351] (1-82)
  IPR005018 DOMON domain [PS50836] (1-84)
  IPR042789 DOMON domain-containing protein FRRS1L [PTHR46902] (1-95)